Protein AF-A0A1K1PKZ6-F1 (afdb_monomer_lite)

pLDDT: mean 83.23, std 12.57, range [45.44, 96.44]

Sequence (150 aa):
MEQHTIFDKDFDAKISIRRRDLMPGWLKVYVWAGMIIGIFMMVGLMATICYLWSTEGVNGSWVTYLTYVLFMVTVFSFFLKYYLMWVEAKQAILWNIFIGIVWLIITQLVLWLNFMSWVVFLEVLIPIPYWIVLFRIKYKWEHVAVAGKK

Secondary structure (DSSP, 8-state):
-----HHHHHHS-----BGGGGS-HHHHHHHHHHHHHHHHHHHHHHHHHHHHHHHH-S---HHHHHHHHHHHHHHHHHHHHHHHHHTT-TTHHHHHHHHHHHHHHHHHHHHHTT---HHHHHHHHTHHHHHHHHHHHHHIIIIIPBPPP-

Organism: NCBI:txid1004

Radius of gyration: 21.55 Å; chains: 1; bounding box: 40×22×80 Å

Structure (mmCIF, N/CA/C/O backbone):
data_AF-A0A1K1PKZ6-F1
#
_entry.id   AF-A0A1K1PKZ6-F1
#
loop_
_atom_site.group_PDB
_atom_site.id
_atom_site.type_symbol
_atom_site.label_atom_id
_atom_site.label_alt_id
_atom_site.label_comp_id
_atom_site.label_asym_id
_atom_site.label_entity_id
_atom_site.label_seq_id
_atom_site.pdbx_PDB_ins_code
_atom_site.Cartn_x
_atom_site.Cartn_y
_atom_site.Cartn_z
_atom_site.occupancy
_atom_site.B_iso_or_equiv
_atom_site.auth_seq_id
_atom_site.auth_comp_id
_atom_site.auth_asym_id
_atom_site.auth_atom_id
_atom_site.pdbx_PDB_model_num
ATOM 1 N N . MET A 1 1 ? -8.108 2.333 57.212 1.00 45.44 1 MET A N 1
ATOM 2 C CA . MET A 1 1 ? -7.642 1.282 56.286 1.00 45.44 1 MET A CA 1
ATOM 3 C C . MET A 1 1 ? -8.612 1.294 55.124 1.00 45.44 1 MET A C 1
ATOM 5 O O . MET A 1 1 ? -9.768 0.952 55.328 1.00 45.44 1 MET A O 1
ATOM 9 N N . GLU A 1 2 ? -8.197 1.828 53.978 1.00 47.59 2 GLU A N 1
ATOM 10 C CA . GLU A 1 2 ? -9.055 1.924 52.794 1.00 47.59 2 GLU A CA 1
ATOM 11 C C . GLU A 1 2 ? -9.219 0.530 52.182 1.00 47.59 2 GLU A C 1
ATOM 13 O O . GLU A 1 2 ? -8.246 -0.165 51.887 1.00 47.59 2 GLU A O 1
ATOM 18 N N . GLN A 1 3 ? -10.467 0.083 52.087 1.00 52.84 3 GLN A N 1
ATOM 19 C CA . GLN A 1 3 ? -10.829 -1.236 51.595 1.00 52.84 3 GLN A CA 1
ATOM 20 C C . GLN A 1 3 ? -10.831 -1.195 50.064 1.00 52.84 3 GLN A C 1
ATOM 22 O O . GLN A 1 3 ? -11.825 -0.814 49.456 1.00 52.84 3 GLN A O 1
ATOM 27 N N . HIS A 1 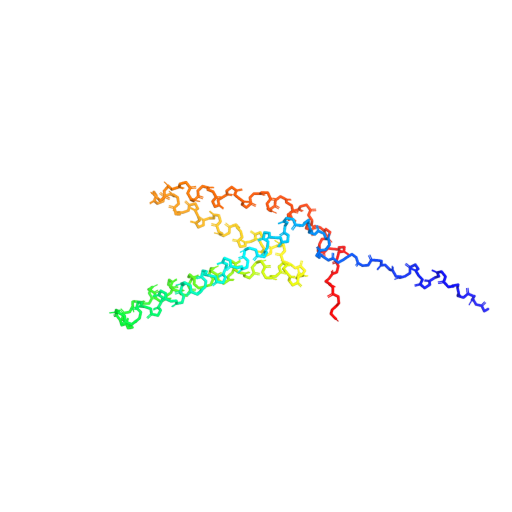4 ? -9.709 -1.565 49.444 1.00 55.00 4 HIS A N 1
ATOM 28 C CA . HIS A 1 4 ? -9.631 -1.749 47.994 1.00 55.00 4 HIS A CA 1
ATOM 29 C C . HIS A 1 4 ? -10.625 -2.831 47.562 1.00 55.00 4 HIS A C 1
ATOM 31 O O . HIS A 1 4 ? -10.482 -4.001 47.938 1.00 55.00 4 HIS A O 1
ATOM 37 N N . THR A 1 5 ? -11.645 -2.452 46.794 1.00 65.25 5 THR A N 1
ATOM 38 C CA . THR A 1 5 ? -12.638 -3.407 46.306 1.00 65.25 5 THR A CA 1
ATOM 39 C C . THR A 1 5 ? -12.122 -4.101 45.048 1.00 65.25 5 THR A C 1
ATOM 41 O O . THR A 1 5 ? -11.400 -3.529 44.239 1.00 65.25 5 THR A O 1
ATOM 44 N N . ILE A 1 6 ? -12.488 -5.371 44.872 1.00 60.16 6 ILE A N 1
ATOM 45 C CA . ILE A 1 6 ? -12.173 -6.181 43.679 1.00 60.16 6 ILE A CA 1
ATOM 46 C C . ILE A 1 6 ? -12.656 -5.523 42.373 1.00 60.16 6 ILE A C 1
ATOM 48 O O . ILE A 1 6 ? -12.068 -5.761 41.325 1.00 60.16 6 ILE A O 1
ATOM 52 N N . PHE A 1 7 ? -13.650 -4.634 42.450 1.00 57.22 7 PHE A N 1
ATOM 53 C CA . PHE A 1 7 ? -14.140 -3.844 41.323 1.00 57.22 7 PHE A CA 1
ATOM 54 C C . PHE A 1 7 ? -13.176 -2.728 40.892 1.00 57.22 7 PHE A C 1
ATOM 56 O O . PHE A 1 7 ? -13.125 -2.412 39.706 1.00 57.22 7 PHE A O 1
ATOM 63 N N . ASP A 1 8 ? -12.354 -2.185 41.797 1.00 54.44 8 ASP A N 1
ATOM 64 C CA . ASP A 1 8 ? -11.388 -1.131 41.450 1.00 54.44 8 ASP A CA 1
ATOM 65 C C . ASP A 1 8 ? -10.278 -1.656 40.522 1.00 54.44 8 ASP A C 1
ATOM 67 O O . ASP A 1 8 ? -9.751 -0.917 39.695 1.00 54.44 8 ASP A O 1
ATOM 71 N N . LYS A 1 9 ? -9.955 -2.957 40.595 1.00 53.38 9 LYS A N 1
ATOM 72 C CA . LYS A 1 9 ? -8.961 -3.596 39.712 1.00 53.38 9 LYS A CA 1
ATOM 73 C C . LYS A 1 9 ? -9.496 -3.904 38.311 1.00 53.38 9 LYS A C 1
ATOM 75 O O . LYS A 1 9 ? -8.718 -3.888 37.360 1.00 53.38 9 LYS A O 1
ATOM 80 N N . ASP A 1 10 ? -10.798 -4.154 38.179 1.00 53.62 10 ASP A N 1
ATOM 81 C CA . ASP A 1 10 ? -11.427 -4.491 36.896 1.00 53.62 10 ASP A CA 1
ATOM 82 C C . ASP A 1 10 ? -11.843 -3.245 36.096 1.00 53.62 10 ASP A C 1
ATOM 84 O O . ASP A 1 10 ? -11.888 -3.291 34.867 1.00 53.62 10 ASP A O 1
ATOM 88 N N . PHE A 1 11 ? -12.074 -2.104 36.755 1.00 53.91 11 PHE A N 1
ATOM 89 C CA . PHE A 1 11 ? -12.327 -0.828 36.069 1.00 53.91 11 PHE A CA 1
ATOM 90 C C . PHE A 1 11 ? -11.071 -0.229 35.413 1.00 53.91 11 PHE A C 1
ATOM 92 O O . PHE A 1 11 ? -11.177 0.435 34.377 1.00 53.91 11 PHE A O 1
ATOM 99 N N . ASP A 1 12 ? -9.882 -0.510 35.955 1.00 48.84 12 ASP A N 1
ATOM 100 C CA . ASP A 1 12 ? -8.596 -0.103 35.368 1.00 48.84 12 ASP A CA 1
ATOM 101 C C . ASP A 1 12 ? -8.138 -1.003 34.211 1.00 48.84 12 ASP A C 1
ATOM 103 O O . ASP A 1 12 ? -7.233 -0.644 33.446 1.00 48.84 12 ASP A O 1
ATOM 107 N N . ALA A 1 13 ? -8.812 -2.135 33.989 1.00 52.25 13 ALA A N 1
ATOM 108 C CA . ALA A 1 13 ? -8.693 -2.900 32.759 1.00 52.25 13 ALA A CA 1
ATOM 109 C C . ALA A 1 13 ? -9.456 -2.178 31.636 1.00 52.25 13 ALA A C 1
ATOM 111 O O . ALA A 1 13 ? -10.448 -2.677 31.105 1.00 52.25 13 ALA A O 1
ATOM 112 N N . LYS A 1 14 ? -8.988 -0.981 31.246 1.00 57.00 14 LYS A N 1
ATOM 113 C CA . LYS A 1 14 ? -9.388 -0.331 29.991 1.00 57.00 14 LYS A CA 1
ATOM 114 C C . LYS A 1 14 ? -9.280 -1.384 28.896 1.00 57.00 14 LYS A C 1
ATOM 116 O O . LYS A 1 14 ? -8.168 -1.735 28.504 1.00 57.00 14 LYS A O 1
ATOM 121 N N . ILE A 1 15 ? -10.425 -1.890 28.432 1.00 61.22 15 ILE A N 1
ATOM 122 C CA . ILE A 1 15 ? -10.527 -2.850 27.335 1.00 61.22 15 ILE A CA 1
ATOM 123 C C . ILE A 1 15 ? -9.823 -2.204 26.149 1.00 61.22 15 ILE A C 1
ATOM 125 O O . ILE A 1 15 ? -10.355 -1.319 25.475 1.00 61.22 15 ILE A O 1
ATOM 129 N N . SER A 1 16 ? -8.560 -2.566 25.961 1.00 69.88 16 SER A N 1
ATOM 130 C CA . SER A 1 16 ? -7.706 -1.915 24.993 1.00 69.88 16 SER A CA 1
ATOM 131 C C . SER A 1 16 ? -8.079 -2.493 23.639 1.00 69.88 16 SER A C 1
ATOM 133 O O . SER A 1 16 ? -7.695 -3.616 23.313 1.00 69.88 16 SER A O 1
ATOM 135 N N . ILE A 1 17 ? -8.891 -1.761 22.876 1.00 82.12 17 ILE A N 1
ATOM 136 C CA . ILE A 1 17 ? -9.350 -2.207 21.561 1.00 82.12 17 ILE A CA 1
ATOM 137 C C . ILE A 1 17 ? -8.119 -2.432 20.680 1.00 82.12 17 ILE A C 1
ATOM 139 O O . ILE A 1 17 ? -7.295 -1.528 20.501 1.00 82.12 17 ILE A O 1
ATOM 143 N N . ARG A 1 18 ? -7.980 -3.636 20.124 1.00 87.56 18 ARG A N 1
ATOM 144 C CA . ARG A 1 18 ? -6.889 -3.954 19.206 1.00 87.56 18 ARG A CA 1
ATOM 145 C C . ARG A 1 18 ? -7.140 -3.288 17.856 1.00 87.56 18 ARG A C 1
ATOM 147 O O . ARG A 1 18 ? -8.237 -3.356 17.304 1.00 87.56 18 ARG A O 1
ATOM 154 N N . ARG A 1 19 ? -6.102 -2.702 17.262 1.00 89.75 19 ARG A N 1
ATOM 155 C CA . ARG A 1 19 ? -6.176 -2.038 15.945 1.00 89.75 19 ARG A CA 1
ATOM 156 C C . ARG A 1 19 ? -6.768 -2.924 14.848 1.00 89.75 19 ARG A C 1
ATOM 158 O O . ARG A 1 19 ? -7.611 -2.474 14.077 1.00 89.75 19 ARG A O 1
ATOM 165 N N . ARG A 1 20 ? -6.392 -4.203 14.807 1.00 87.06 20 ARG A N 1
ATOM 166 C CA . ARG A 1 20 ? -6.912 -5.170 13.826 1.00 87.06 20 ARG A CA 1
ATOM 167 C C . ARG A 1 20 ? -8.411 -5.449 13.962 1.00 87.06 20 ARG A C 1
ATOM 169 O O . ARG A 1 20 ? -9.023 -5.847 12.970 1.00 87.06 20 ARG A O 1
ATOM 176 N N . ASP A 1 21 ? -9.010 -5.200 15.120 1.00 89.25 21 ASP A N 1
ATOM 177 C CA . ASP A 1 21 ? -10.450 -5.388 15.332 1.00 89.25 21 ASP A CA 1
ATOM 178 C C . ASP A 1 21 ? -11.268 -4.216 14.780 1.00 89.25 21 ASP A C 1
ATOM 180 O O . ASP A 1 21 ? -12.439 -4.380 14.452 1.00 89.25 21 ASP A O 1
ATOM 184 N N 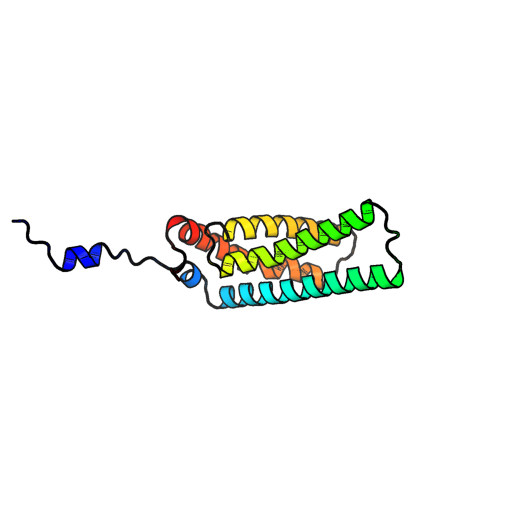. LEU A 1 22 ? -10.633 -3.058 14.559 1.00 89.25 22 LEU A N 1
ATOM 185 C CA . LEU A 1 22 ? -11.244 -1.937 13.839 1.00 89.25 22 LEU A CA 1
ATOM 186 C C . LEU A 1 22 ? -11.411 -2.219 12.338 1.00 89.25 22 LEU A C 1
ATOM 188 O O . LEU A 1 22 ? -12.196 -1.546 11.672 1.00 89.25 22 LEU A O 1
ATOM 192 N N . MET A 1 23 ? -10.656 -3.174 11.785 1.00 90.69 23 MET A N 1
ATOM 193 C CA . MET A 1 23 ? -10.709 -3.493 10.361 1.00 90.69 23 MET A CA 1
ATOM 194 C C . MET A 1 23 ? -11.846 -4.482 10.066 1.00 90.69 23 MET A C 1
ATOM 196 O O . MET A 1 23 ? -11.827 -5.595 10.603 1.00 90.69 23 MET A O 1
ATOM 200 N N . PRO A 1 24 ? -12.794 -4.154 9.167 1.00 92.06 24 PRO A N 1
ATOM 201 C CA . PRO A 1 24 ? -13.796 -5.118 8.730 1.00 92.06 24 PRO A CA 1
ATOM 202 C C . PRO A 1 24 ? -13.141 -6.288 7.979 1.00 92.06 24 PRO A C 1
ATOM 204 O O . PRO A 1 24 ? -12.045 -6.159 7.431 1.00 92.06 24 PRO A O 1
ATOM 207 N N . GLY A 1 25 ? -13.812 -7.444 7.938 1.00 92.38 25 GLY A N 1
ATOM 208 C CA . GLY A 1 25 ? -13.251 -8.678 7.368 1.00 92.38 25 GLY A CA 1
ATOM 209 C C . GLY A 1 25 ? -12.729 -8.514 5.936 1.00 92.38 25 GLY A C 1
ATOM 210 O O . GLY A 1 25 ? -11.602 -8.904 5.643 1.00 92.38 25 GLY A O 1
ATOM 211 N N . TRP A 1 26 ? -13.487 -7.838 5.072 1.00 91.25 26 TRP A N 1
ATOM 212 C CA . TRP A 1 26 ? -13.068 -7.566 3.693 1.00 91.25 26 TRP A CA 1
ATOM 213 C C . TRP A 1 26 ? -11.810 -6.682 3.612 1.00 91.25 26 TRP A C 1
ATOM 215 O O . TRP A 1 26 ? -10.995 -6.868 2.714 1.00 91.25 26 TRP A O 1
ATOM 225 N N . LEU A 1 27 ? -11.601 -5.766 4.569 1.00 91.75 27 LEU A N 1
ATOM 226 C CA . LEU A 1 27 ? -10.410 -4.912 4.614 1.00 91.75 27 LEU A CA 1
ATOM 227 C C . LEU A 1 27 ? -9.165 -5.734 4.951 1.00 91.75 27 LEU A C 1
ATOM 229 O O . LEU A 1 27 ? -8.096 -5.498 4.395 1.00 91.75 27 LEU A O 1
ATOM 233 N N . LYS A 1 28 ? -9.312 -6.740 5.822 1.00 93.50 28 LYS A N 1
ATOM 234 C CA . LYS A 1 28 ? -8.237 -7.694 6.131 1.00 93.50 28 LYS A CA 1
ATOM 235 C C . LYS A 1 28 ? -7.856 -8.498 4.888 1.00 93.50 28 LYS A C 1
ATOM 237 O O . LYS A 1 28 ? -6.668 -8.630 4.606 1.00 93.50 28 LYS A O 1
ATOM 242 N N . VAL A 1 29 ? -8.849 -8.967 4.125 1.00 94.44 29 VAL A N 1
ATOM 243 C CA . VAL A 1 29 ? -8.625 -9.661 2.844 1.00 94.44 29 VAL A CA 1
ATOM 244 C C . VAL A 1 29 ? -7.926 -8.740 1.845 1.00 94.44 29 VAL A C 1
ATOM 246 O O . VAL A 1 29 ? -6.941 -9.149 1.241 1.00 94.44 29 VAL A O 1
ATOM 249 N N . TYR A 1 30 ? -8.364 -7.485 1.727 1.00 92.75 30 TYR A N 1
ATOM 250 C CA . TYR A 1 30 ? -7.743 -6.501 0.838 1.00 92.75 30 TYR A CA 1
ATOM 251 C C . TYR A 1 30 ? -6.273 -6.239 1.193 1.00 92.75 30 TYR A C 1
ATOM 253 O O . TYR A 1 30 ? -5.413 -6.237 0.317 1.00 92.75 30 TYR A O 1
ATOM 261 N N . VAL A 1 31 ? -5.962 -6.063 2.483 1.00 93.69 31 VAL A N 1
ATOM 262 C CA . VAL A 1 31 ? -4.580 -5.885 2.958 1.00 93.69 31 VAL A CA 1
ATOM 263 C C . VAL A 1 31 ? -3.736 -7.123 2.654 1.00 93.69 31 VAL A C 1
ATOM 265 O O . VAL A 1 31 ? -2.599 -6.993 2.209 1.00 93.69 31 VAL A O 1
ATOM 268 N N . TRP A 1 32 ? -4.288 -8.321 2.852 1.00 95.69 32 TRP A N 1
ATOM 269 C CA . TRP A 1 32 ? -3.581 -9.571 2.578 1.00 95.69 32 TRP A CA 1
ATOM 270 C C . TRP A 1 32 ? -3.309 -9.774 1.082 1.00 95.69 32 TRP A C 1
ATOM 272 O O . TRP A 1 32 ? -2.172 -10.045 0.698 1.00 95.69 32 TRP A O 1
ATOM 282 N N . ALA A 1 33 ? -4.310 -9.536 0.232 1.00 94.00 33 ALA A N 1
ATOM 283 C CA . ALA A 1 33 ? -4.156 -9.551 -1.220 1.00 94.00 33 ALA A CA 1
ATOM 284 C C . ALA A 1 33 ? -3.122 -8.515 -1.690 1.00 94.00 33 ALA A C 1
ATOM 286 O O . ALA A 1 33 ? -2.255 -8.833 -2.501 1.00 94.00 33 ALA A O 1
ATOM 287 N N . GLY A 1 34 ? -3.151 -7.303 -1.126 1.00 92.44 34 GLY A N 1
ATOM 288 C CA . GLY A 1 34 ? -2.172 -6.255 -1.416 1.00 92.44 34 GLY A CA 1
ATOM 289 C C . GLY A 1 34 ? -0.734 -6.657 -1.073 1.00 92.44 34 GLY A C 1
ATOM 290 O O . GLY A 1 34 ? 0.175 -6.386 -1.855 1.00 92.44 34 GLY A O 1
ATOM 291 N N . MET A 1 35 ? -0.518 -7.357 0.049 1.00 95.25 35 MET A N 1
ATOM 292 C CA . MET A 1 35 ? 0.802 -7.910 0.387 1.00 95.25 35 MET A CA 1
ATOM 293 C C . MET A 1 35 ? 1.258 -8.960 -0.632 1.00 95.25 35 MET A C 1
ATOM 295 O O . MET A 1 35 ? 2.404 -8.915 -1.067 1.00 95.25 35 MET A O 1
ATOM 299 N N . ILE A 1 36 ? 0.372 -9.871 -1.042 1.00 96.44 36 ILE A N 1
ATOM 300 C CA . ILE A 1 36 ? 0.691 -10.915 -2.028 1.00 96.44 36 ILE A CA 1
ATOM 301 C C . ILE A 1 36 ? 1.061 -10.302 -3.376 1.00 96.44 36 ILE A C 1
ATOM 303 O O . ILE A 1 36 ? 2.101 -10.639 -3.937 1.00 96.44 36 ILE A O 1
ATOM 307 N N . ILE A 1 37 ? 0.249 -9.365 -3.869 1.00 92.62 37 ILE A N 1
ATOM 308 C CA . ILE A 1 37 ? 0.529 -8.637 -5.112 1.00 92.62 37 ILE A CA 1
ATOM 309 C C . ILE A 1 37 ? 1.870 -7.906 -5.000 1.00 92.62 37 ILE A C 1
ATOM 311 O O . ILE A 1 37 ? 2.685 -7.993 -5.914 1.00 92.62 37 ILE A O 1
ATOM 315 N N . GLY A 1 38 ? 2.140 -7.252 -3.865 1.00 92.62 38 GLY A N 1
ATOM 316 C CA . GLY A 1 38 ? 3.420 -6.592 -3.612 1.00 92.62 38 GLY A CA 1
ATOM 317 C C . GLY A 1 38 ? 4.613 -7.547 -3.709 1.00 92.62 38 GLY A C 1
ATOM 318 O O . GLY A 1 38 ? 5.601 -7.214 -4.355 1.00 92.62 38 GLY A O 1
ATOM 319 N N . ILE A 1 39 ? 4.504 -8.755 -3.147 1.00 95.44 39 ILE A N 1
ATOM 320 C CA . ILE A 1 39 ? 5.552 -9.783 -3.256 1.00 95.44 39 ILE A CA 1
ATOM 321 C C . ILE A 1 39 ? 5.754 -10.202 -4.716 1.00 95.44 39 ILE A C 1
ATOM 323 O O . ILE A 1 39 ? 6.891 -10.239 -5.182 1.00 95.44 39 ILE A O 1
ATOM 327 N N . PHE A 1 40 ? 4.678 -10.469 -5.462 1.00 95.69 40 PHE A N 1
ATOM 328 C CA . PHE A 1 40 ? 4.788 -10.818 -6.883 1.00 95.69 40 PHE A CA 1
ATOM 329 C C . PHE A 1 40 ? 5.424 -9.698 -7.710 1.00 95.69 40 PHE A C 1
ATOM 331 O O . PHE A 1 40 ? 6.271 -9.980 -8.554 1.00 95.69 40 PHE A O 1
ATOM 338 N N . MET A 1 41 ? 5.079 -8.436 -7.440 1.00 91.62 41 MET A N 1
ATOM 339 C CA . MET A 1 41 ? 5.703 -7.284 -8.095 1.00 91.62 41 MET A CA 1
ATOM 340 C C . MET A 1 41 ? 7.200 -7.192 -7.786 1.00 91.62 41 MET A C 1
ATOM 342 O O . MET A 1 41 ? 7.989 -6.934 -8.691 1.00 91.62 41 MET A O 1
ATOM 346 N N . MET A 1 42 ? 7.610 -7.435 -6.538 1.00 93.44 42 MET A N 1
ATOM 347 C CA . MET A 1 42 ? 9.027 -7.440 -6.149 1.00 93.44 42 MET A CA 1
ATOM 348 C C . MET A 1 42 ? 9.805 -8.541 -6.858 1.00 93.44 42 MET A C 1
ATOM 350 O O . MET A 1 42 ? 10.853 -8.275 -7.442 1.00 93.44 42 MET A O 1
ATOM 354 N N . VAL A 1 43 ? 9.278 -9.768 -6.832 1.00 95.19 43 VAL A N 1
ATOM 355 C CA . VAL A 1 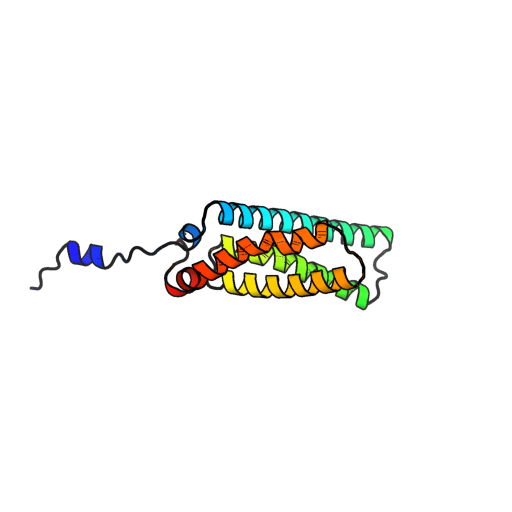43 ? 9.902 -10.919 -7.492 1.00 95.19 43 VAL A CA 1
ATOM 356 C C . VAL A 1 43 ? 9.975 -10.689 -9.000 1.00 95.19 43 VAL A C 1
ATOM 358 O O . VAL A 1 43 ? 11.027 -10.906 -9.595 1.00 95.19 43 VAL A O 1
ATOM 361 N N . GLY A 1 44 ? 8.897 -10.194 -9.613 1.00 93.31 44 GLY A N 1
ATOM 362 C CA . GLY A 1 44 ? 8.860 -9.867 -11.038 1.00 93.31 44 GLY A CA 1
ATOM 363 C C . GLY A 1 44 ? 9.867 -8.781 -11.420 1.00 93.31 44 GLY A C 1
ATOM 364 O O . GLY A 1 44 ? 10.584 -8.931 -12.409 1.00 93.31 44 GLY A O 1
ATOM 365 N N . LEU A 1 45 ? 9.986 -7.723 -10.613 1.00 90.50 45 LEU A N 1
ATOM 366 C CA . LEU A 1 45 ? 10.964 -6.659 -10.836 1.00 90.50 45 LEU A CA 1
ATOM 367 C C . LEU A 1 45 ? 12.402 -7.174 -10.693 1.00 90.50 45 LEU A C 1
ATOM 369 O O . LEU A 1 45 ? 13.231 -6.894 -11.555 1.00 90.50 45 LEU A O 1
ATOM 373 N N . MET A 1 46 ? 12.694 -7.971 -9.660 1.00 91.81 46 MET A N 1
ATOM 374 C CA . MET A 1 46 ? 14.007 -8.606 -9.494 1.00 91.81 46 MET A CA 1
ATOM 375 C C . MET A 1 46 ? 14.345 -9.518 -10.672 1.00 91.81 46 MET A C 1
ATOM 377 O O . MET A 1 46 ? 15.433 -9.406 -11.226 1.00 91.81 46 MET A O 1
ATOM 381 N N . ALA A 1 47 ? 13.411 -10.375 -11.088 1.00 92.69 47 ALA A N 1
ATOM 382 C CA . ALA A 1 47 ? 13.600 -11.257 -12.235 1.00 92.69 47 ALA A CA 1
ATOM 383 C C . A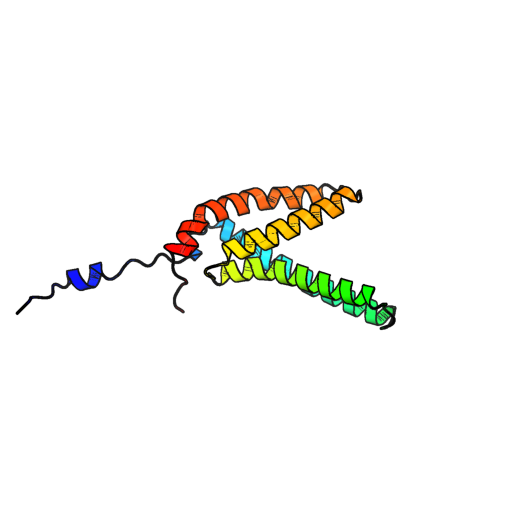LA A 1 47 ? 13.872 -10.460 -13.519 1.00 92.69 47 ALA A C 1
ATOM 385 O O . ALA A 1 47 ? 14.772 -10.816 -14.275 1.00 92.69 47 ALA A O 1
ATOM 386 N N . THR A 1 48 ? 13.154 -9.353 -13.726 1.00 89.19 48 THR A N 1
ATOM 387 C CA . THR A 1 48 ? 13.353 -8.460 -14.877 1.00 89.19 48 THR A CA 1
ATOM 388 C C . THR A 1 48 ? 14.737 -7.817 -14.849 1.00 89.19 48 THR A C 1
ATOM 390 O O . THR A 1 48 ? 15.440 -7.849 -15.854 1.00 89.19 48 THR A O 1
ATOM 393 N N . ILE A 1 49 ? 15.171 -7.286 -13.701 1.00 88.31 49 ILE A N 1
ATOM 394 C CA . ILE A 1 49 ? 16.507 -6.690 -13.549 1.00 88.31 49 ILE A CA 1
ATOM 395 C C . ILE A 1 49 ? 17.598 -7.742 -13.792 1.00 88.31 49 ILE A C 1
ATOM 397 O O . ILE A 1 49 ? 18.530 -7.488 -14.550 1.00 88.31 49 ILE A O 1
ATOM 401 N N . CYS A 1 50 ? 17.475 -8.935 -13.199 1.00 89.38 50 CYS A N 1
ATOM 402 C CA . CYS A 1 50 ? 18.429 -10.026 -13.400 1.00 89.38 50 CYS A CA 1
ATOM 403 C C . CYS A 1 50 ? 18.488 -10.481 -14.863 1.00 89.38 50 CYS A C 1
ATOM 405 O O . CYS A 1 50 ? 19.579 -10.717 -15.379 1.00 89.38 50 CYS A O 1
ATOM 407 N N . TYR A 1 51 ? 17.335 -10.587 -15.526 1.00 88.94 51 TYR A N 1
ATOM 408 C CA . TYR A 1 51 ? 17.254 -10.927 -16.942 1.00 88.94 51 TYR A CA 1
ATOM 409 C C . TYR A 1 51 ? 17.978 -9.883 -17.794 1.00 88.94 51 TYR A C 1
ATOM 411 O O . TYR A 1 51 ? 18.898 -10.242 -18.522 1.00 88.94 51 TYR A O 1
ATOM 419 N N . LEU A 1 52 ? 17.642 -8.600 -17.624 1.00 85.50 52 LEU A N 1
ATOM 420 C CA . LEU A 1 52 ? 18.266 -7.496 -18.358 1.00 85.50 52 LEU A CA 1
ATOM 421 C C . LEU A 1 52 ? 19.783 -7.453 -18.144 1.00 85.50 52 LEU A C 1
ATOM 423 O O . LEU A 1 52 ? 20.538 -7.337 -19.104 1.00 85.50 52 LEU A O 1
ATOM 427 N N . TRP A 1 53 ? 20.254 -7.626 -16.906 1.00 85.44 53 TRP A N 1
ATOM 428 C CA . TRP A 1 53 ? 21.690 -7.707 -16.622 1.00 85.44 53 TRP A CA 1
ATOM 429 C C . TRP A 1 53 ? 22.364 -8.913 -17.279 1.00 85.44 53 TRP A C 1
ATOM 431 O O . TRP A 1 53 ? 23.513 -8.805 -17.703 1.00 85.44 53 TRP A O 1
ATOM 441 N N . SER A 1 54 ? 21.670 -10.050 -17.375 1.00 86.69 54 SER A N 1
ATOM 442 C CA . SER A 1 54 ? 22.200 -11.253 -18.017 1.00 86.69 54 SER A CA 1
ATOM 443 C C . SER A 1 54 ? 22.234 -11.150 -19.543 1.00 86.69 54 SER A C 1
ATOM 445 O O . SER A 1 54 ? 23.098 -11.779 -20.152 1.00 86.69 54 SER A O 1
ATOM 447 N N . THR A 1 55 ? 21.298 -10.428 -20.165 1.00 84.31 55 THR A N 1
ATOM 448 C CA . THR A 1 55 ? 21.178 -10.346 -21.631 1.00 84.31 55 THR A CA 1
ATOM 449 C C . THR A 1 55 ? 21.884 -9.139 -22.231 1.00 84.31 55 THR A C 1
ATOM 451 O O . THR A 1 55 ? 22.452 -9.247 -23.314 1.00 84.31 55 THR A O 1
ATOM 454 N N . GLU A 1 56 ? 21.858 -7.996 -21.548 1.00 79.31 56 GLU A N 1
ATOM 455 C CA . GLU A 1 56 ? 22.397 -6.723 -22.049 1.00 79.31 56 GLU A CA 1
ATOM 456 C C . GLU A 1 56 ? 23.734 -6.346 -21.386 1.00 79.31 56 GLU A C 1
ATOM 458 O O . GLU A 1 56 ? 24.429 -5.435 -21.840 1.00 79.31 56 GLU A O 1
ATOM 463 N N . GLY A 1 57 ? 24.131 -7.068 -20.331 1.00 71.38 57 GLY A N 1
ATOM 464 C CA . GLY A 1 57 ? 25.301 -6.746 -19.517 1.00 71.38 57 GLY A CA 1
ATOM 465 C C . GLY A 1 57 ? 25.091 -5.515 -18.624 1.00 71.38 57 GLY A C 1
ATOM 466 O O . GLY A 1 57 ? 24.066 -4.838 -18.657 1.00 71.38 57 GLY A O 1
ATOM 467 N N . VAL A 1 58 ? 26.090 -5.194 -17.797 1.00 71.44 58 VAL A N 1
ATOM 468 C CA . VAL A 1 58 ? 26.051 -4.062 -16.844 1.00 71.44 58 VAL A CA 1
ATOM 469 C C . VAL A 1 58 ? 26.533 -2.765 -17.524 1.00 71.44 58 VAL A C 1
ATOM 471 O O . VAL A 1 58 ? 27.375 -2.043 -17.000 1.00 71.44 58 VAL A O 1
ATOM 474 N N . ASN A 1 59 ? 26.016 -2.467 -18.721 1.00 70.44 59 ASN A N 1
ATOM 475 C CA . ASN A 1 59 ? 26.367 -1.270 -19.506 1.00 70.44 59 ASN A CA 1
ATOM 476 C C . ASN A 1 59 ? 25.228 -0.235 -19.540 1.00 70.44 59 ASN A C 1
ATOM 478 O O . ASN A 1 59 ? 24.991 0.434 -20.544 1.00 70.44 59 ASN A O 1
ATOM 482 N N . GLY A 1 60 ? 24.507 -0.092 -18.427 1.00 73.00 60 GLY A N 1
ATOM 483 C CA . GLY A 1 60 ? 23.498 0.952 -18.260 1.00 73.00 60 GLY A CA 1
ATOM 484 C C . GLY A 1 60 ? 24.115 2.331 -18.010 1.00 73.00 60 GLY A C 1
ATOM 485 O O . GLY A 1 60 ? 25.174 2.465 -17.396 1.00 73.00 60 GLY A O 1
ATOM 486 N N . SER A 1 61 ? 23.421 3.387 -18.434 1.00 85.12 61 SER A N 1
ATOM 487 C CA . SER A 1 61 ? 23.732 4.747 -17.982 1.00 85.12 61 SER A CA 1
ATOM 488 C C . SER A 1 61 ? 23.389 4.915 -16.494 1.00 85.12 61 SER A C 1
ATOM 490 O O . SER A 1 61 ? 22.536 4.200 -15.964 1.00 85.12 61 SER A O 1
ATOM 492 N N . TRP A 1 62 ? 23.971 5.917 -15.822 1.00 84.00 62 TRP A N 1
ATOM 493 C CA . TRP A 1 62 ? 23.562 6.311 -14.461 1.00 84.00 62 TRP A CA 1
ATOM 494 C C . TRP A 1 62 ? 22.037 6.472 -14.332 1.00 84.00 62 TRP A C 1
ATOM 496 O O . TRP A 1 62 ? 21.444 6.029 -13.351 1.00 84.00 62 TRP A O 1
ATOM 506 N N . VAL A 1 63 ? 21.399 7.051 -15.355 1.00 87.06 63 VAL A N 1
ATOM 507 C CA . VAL A 1 63 ? 19.944 7.248 -15.404 1.00 87.06 63 VAL A CA 1
ATOM 508 C C . VAL A 1 63 ? 19.207 5.910 -15.345 1.00 87.06 63 VAL A C 1
ATOM 510 O O . VAL A 1 63 ? 18.238 5.785 -14.608 1.00 87.06 63 VAL A O 1
ATOM 513 N N . THR A 1 64 ? 19.704 4.890 -16.046 1.00 84.56 64 THR A N 1
ATOM 514 C CA . THR A 1 64 ? 19.100 3.548 -16.070 1.00 84.56 64 THR A CA 1
ATOM 515 C C . THR A 1 64 ? 19.124 2.907 -14.681 1.00 84.56 64 THR A C 1
ATOM 517 O O . THR A 1 64 ? 18.104 2.414 -14.198 1.00 84.56 64 THR A O 1
ATOM 520 N N . TYR A 1 65 ? 20.267 2.971 -13.990 1.00 84.38 65 TYR A N 1
ATOM 521 C CA . TYR A 1 65 ? 20.382 2.447 -12.627 1.00 84.38 65 TYR A CA 1
ATOM 522 C C . TYR A 1 65 ? 19.504 3.214 -11.637 1.00 84.38 65 TYR A C 1
ATOM 524 O O . TYR A 1 65 ? 18.840 2.597 -10.802 1.00 84.38 65 TYR A O 1
ATOM 532 N N . LEU A 1 66 ? 19.452 4.543 -11.759 1.00 87.44 66 LEU A N 1
ATOM 533 C CA . LEU A 1 66 ? 18.573 5.377 -10.945 1.00 87.44 66 LEU A CA 1
ATOM 534 C C . LEU A 1 66 ? 17.103 4.979 -11.140 1.00 87.44 66 LEU A C 1
ATOM 536 O O . LEU A 1 66 ? 16.372 4.843 -10.161 1.00 87.44 66 LEU A O 1
ATOM 540 N N . THR A 1 67 ? 16.683 4.720 -12.379 1.00 86.06 67 THR A N 1
ATOM 541 C CA . THR A 1 67 ? 15.334 4.240 -12.691 1.00 86.06 67 THR A CA 1
ATOM 542 C C . THR A 1 67 ? 15.030 2.902 -12.012 1.00 86.06 67 THR A C 1
ATOM 544 O O . THR A 1 67 ? 13.979 2.781 -11.384 1.00 86.06 67 THR A O 1
ATOM 547 N N . TYR A 1 68 ? 15.940 1.921 -12.045 1.00 86.50 68 TYR A N 1
ATOM 548 C CA . TYR A 1 68 ? 15.736 0.641 -11.347 1.00 86.50 68 TYR A CA 1
ATOM 549 C C . TYR A 1 68 ? 15.607 0.802 -9.832 1.00 86.50 68 TYR A C 1
ATOM 551 O O . TYR A 1 68 ? 14.723 0.195 -9.222 1.00 86.50 68 TYR A O 1
ATOM 559 N N . VAL A 1 69 ? 16.447 1.642 -9.222 1.00 89.06 69 VAL A N 1
ATOM 560 C CA . VAL A 1 69 ? 16.370 1.934 -7.784 1.00 89.06 69 VAL A CA 1
ATOM 561 C C . VAL A 1 69 ? 15.036 2.594 -7.441 1.00 89.06 69 VAL A C 1
ATOM 563 O O . VAL A 1 69 ? 14.386 2.185 -6.479 1.00 89.06 69 VAL A O 1
ATOM 566 N N . LEU A 1 70 ? 14.591 3.567 -8.239 1.00 89.12 70 LEU A N 1
ATOM 567 C CA . LEU A 1 70 ? 13.301 4.224 -8.036 1.00 89.12 70 LEU A CA 1
ATOM 568 C C . LEU A 1 70 ? 12.145 3.224 -8.132 1.00 89.12 70 LEU A C 1
ATOM 570 O O . LEU A 1 70 ? 11.322 3.176 -7.219 1.00 89.12 70 LEU A O 1
ATOM 574 N N . PHE A 1 71 ? 12.119 2.366 -9.156 1.00 87.50 71 PHE A N 1
ATOM 575 C CA . PHE A 1 71 ? 11.098 1.320 -9.271 1.00 87.50 71 PHE A CA 1
ATOM 576 C C . PHE A 1 71 ? 11.113 0.357 -8.080 1.00 87.50 71 PHE A C 1
ATOM 578 O O . PHE A 1 71 ? 10.051 0.046 -7.537 1.00 87.50 71 PHE A O 1
ATOM 585 N N . MET A 1 72 ? 12.294 -0.062 -7.620 1.00 90.12 72 MET A N 1
ATOM 586 C CA . MET A 1 72 ? 12.435 -0.905 -6.430 1.00 90.12 72 MET A CA 1
ATOM 587 C C . MET A 1 72 ? 11.862 -0.229 -5.183 1.00 90.12 72 MET A C 1
ATOM 589 O O . MET A 1 72 ? 11.079 -0.843 -4.457 1.00 90.12 72 MET A O 1
ATOM 593 N N . VAL A 1 73 ? 12.194 1.042 -4.948 1.00 91.88 73 VAL A N 1
ATOM 594 C CA . VAL A 1 73 ? 11.673 1.819 -3.812 1.00 91.88 73 VAL A CA 1
ATOM 595 C C . VAL A 1 73 ? 10.155 1.963 -3.897 1.00 91.88 73 VAL A C 1
ATOM 597 O O . VAL A 1 73 ? 9.468 1.814 -2.883 1.00 91.88 73 VAL A O 1
ATOM 600 N N . THR A 1 74 ? 9.609 2.211 -5.085 1.00 89.19 74 THR A N 1
ATOM 601 C CA . THR A 1 74 ? 8.164 2.344 -5.293 1.00 89.19 74 THR A CA 1
ATOM 602 C C . THR A 1 74 ? 7.429 1.032 -5.018 1.00 89.19 74 THR A C 1
ATOM 604 O O . THR A 1 74 ? 6.473 1.019 -4.238 1.00 89.19 74 THR A O 1
ATOM 607 N N . VAL A 1 75 ? 7.897 -0.082 -5.586 1.00 90.50 75 VAL A N 1
ATOM 608 C CA . VAL A 1 75 ? 7.305 -1.412 -5.370 1.00 90.50 75 VAL A CA 1
ATOM 609 C C . VAL A 1 75 ? 7.439 -1.839 -3.904 1.00 90.50 75 VAL A C 1
ATOM 611 O O . VAL A 1 75 ? 6.475 -2.317 -3.300 1.00 90.50 75 VAL A O 1
ATOM 614 N N . PHE A 1 76 ? 8.593 -1.588 -3.283 1.00 93.06 76 PHE A N 1
ATOM 615 C CA . PHE A 1 76 ? 8.793 -1.829 -1.854 1.00 93.06 76 PHE A CA 1
ATOM 616 C C . PHE A 1 76 ? 7.831 -1.012 -0.995 1.00 93.06 76 PHE A C 1
ATOM 618 O O . PHE A 1 76 ? 7.200 -1.549 -0.085 1.00 93.06 76 PHE A O 1
ATOM 625 N N . SER A 1 77 ? 7.644 0.267 -1.313 1.00 92.06 77 SER A N 1
ATOM 626 C CA . SER A 1 77 ? 6.706 1.138 -0.602 1.00 92.06 77 SER A CA 1
ATOM 627 C C . SER A 1 77 ? 5.253 0.676 -0.751 1.00 92.06 77 SER A C 1
ATOM 629 O O . SER A 1 77 ? 4.473 0.770 0.206 1.00 92.06 77 SER A O 1
ATOM 631 N N . PHE A 1 78 ? 4.892 0.127 -1.917 1.00 90.94 78 PHE A N 1
ATOM 632 C CA . PHE A 1 78 ? 3.587 -0.488 -2.152 1.00 90.94 78 PHE A CA 1
ATOM 633 C C . PHE A 1 78 ? 3.358 -1.703 -1.250 1.00 90.94 78 PHE A C 1
ATOM 635 O O . PHE A 1 78 ? 2.307 -1.785 -0.619 1.00 90.94 78 PHE A O 1
ATOM 642 N N . PHE A 1 79 ? 4.324 -2.615 -1.130 1.00 94.06 79 PHE A N 1
ATOM 643 C CA . PHE A 1 79 ? 4.230 -3.731 -0.183 1.00 94.06 79 PHE A CA 1
ATOM 644 C C . PHE A 1 79 ? 4.163 -3.228 1.268 1.00 94.06 79 PHE A C 1
ATOM 646 O O . PHE A 1 79 ? 3.288 -3.627 2.048 1.00 94.06 79 PHE A O 1
ATOM 653 N N . LEU A 1 80 ? 5.054 -2.296 1.618 1.00 94.69 80 LEU A N 1
ATOM 654 C CA . LEU A 1 80 ? 5.227 -1.801 2.978 1.00 94.69 80 LEU A CA 1
ATOM 655 C C . LEU A 1 80 ? 3.942 -1.185 3.537 1.00 94.69 80 LEU A C 1
ATOM 657 O O . LEU A 1 80 ? 3.641 -1.372 4.715 1.00 94.69 80 LEU A O 1
ATOM 661 N N . LYS A 1 81 ? 3.139 -0.501 2.712 1.00 92.81 81 LYS A N 1
ATOM 662 C CA . LYS A 1 81 ? 1.883 0.097 3.188 1.00 92.81 81 LYS A CA 1
ATOM 663 C C . LYS A 1 81 ? 0.893 -0.944 3.711 1.00 92.81 81 LYS A C 1
ATOM 665 O O . LYS A 1 81 ? 0.255 -0.718 4.740 1.00 92.81 81 LYS A O 1
ATOM 670 N N . TYR A 1 82 ? 0.797 -2.099 3.058 1.00 94.56 82 TYR A N 1
ATOM 671 C CA . TYR A 1 82 ? -0.061 -3.193 3.508 1.00 94.56 82 TYR A CA 1
ATOM 672 C C . TYR A 1 82 ? 0.556 -3.937 4.689 1.00 94.56 82 TYR A C 1
ATOM 674 O O . TYR A 1 82 ? -0.142 -4.252 5.654 1.00 94.56 82 TYR A O 1
ATOM 682 N N . TYR A 1 83 ? 1.872 -4.137 4.665 1.00 94.88 83 TYR A N 1
ATOM 683 C CA . TYR A 1 83 ? 2.588 -4.769 5.766 1.00 94.88 83 TYR A CA 1
ATOM 684 C C . TYR A 1 83 ? 2.470 -3.977 7.080 1.00 94.88 83 TYR A C 1
ATOM 686 O O . TYR A 1 83 ? 2.150 -4.546 8.123 1.00 94.88 83 TYR A O 1
ATOM 694 N N . LEU A 1 84 ? 2.641 -2.653 7.045 1.00 93.56 84 LEU A N 1
ATOM 695 C CA . LEU A 1 84 ? 2.500 -1.795 8.228 1.00 93.56 84 LEU A CA 1
ATOM 696 C C . LEU A 1 84 ? 1.076 -1.814 8.796 1.00 93.56 84 LEU A C 1
ATOM 698 O O . LEU A 1 84 ? 0.903 -1.791 10.016 1.00 93.56 84 LEU A O 1
ATOM 702 N N . MET A 1 85 ? 0.061 -1.900 7.931 1.00 92.75 85 MET A N 1
ATOM 703 C CA . MET A 1 85 ? -1.326 -2.115 8.357 1.00 92.75 85 MET A CA 1
ATOM 704 C C . MET A 1 85 ? -1.488 -3.474 9.042 1.00 92.75 85 MET A C 1
ATOM 706 O O . MET A 1 85 ? -2.133 -3.571 10.086 1.00 92.75 85 MET A O 1
ATOM 710 N N . TRP A 1 86 ? -0.869 -4.520 8.492 1.00 93.44 86 TRP A N 1
ATOM 711 C CA . TRP A 1 86 ? -0.925 -5.866 9.052 1.00 93.44 86 TRP A CA 1
ATOM 712 C C . TRP A 1 86 ? -0.260 -5.968 10.430 1.00 93.44 86 TRP A C 1
ATOM 714 O O . TRP A 1 86 ? -0.820 -6.602 11.326 1.00 93.44 86 TRP A O 1
ATOM 724 N N . VAL A 1 87 ? 0.888 -5.315 10.623 1.00 92.94 87 VAL A N 1
ATOM 725 C CA . VAL A 1 87 ? 1.631 -5.266 11.900 1.00 92.94 87 VAL A CA 1
ATOM 726 C C . VAL A 1 87 ? 1.031 -4.251 12.887 1.00 92.94 87 VAL A C 1
ATOM 728 O O . VAL A 1 87 ? 1.533 -4.078 13.992 1.00 92.94 87 VAL A O 1
ATOM 731 N N . GLU A 1 88 ? -0.088 -3.613 12.536 1.00 92.06 88 GLU A N 1
ATOM 732 C CA . GLU A 1 88 ? -0.810 -2.687 13.415 1.00 92.06 88 GLU A CA 1
ATOM 733 C C . GLU A 1 88 ? 0.027 -1.453 13.806 1.00 92.06 88 GLU A C 1
ATOM 735 O O . GLU A 1 88 ? -0.111 -0.910 14.908 1.00 92.06 88 GLU A O 1
ATOM 740 N N . ALA A 1 89 ? 0.903 -0.983 12.908 1.00 91.81 89 ALA A N 1
ATOM 741 C CA . ALA A 1 89 ? 1.745 0.179 13.172 1.00 91.81 89 ALA A CA 1
ATOM 742 C C . ALA A 1 89 ? 0.892 1.442 13.390 1.00 91.81 89 ALA A C 1
ATOM 744 O O . ALA A 1 89 ? -0.106 1.676 12.703 1.00 91.81 89 ALA A O 1
ATOM 745 N N . LYS A 1 90 ? 1.294 2.291 14.347 1.00 89.75 90 LYS A N 1
ATOM 746 C CA . LYS A 1 90 ? 0.509 3.473 14.753 1.00 89.75 90 LYS A CA 1
ATOM 747 C C . LYS A 1 90 ? 0.213 4.402 13.571 1.00 89.75 90 LYS A C 1
ATOM 749 O O . LYS A 1 90 ? -0.919 4.830 13.410 1.00 89.75 90 LYS A O 1
ATOM 754 N N . GLN A 1 91 ? 1.212 4.655 12.727 1.00 90.06 91 GLN A N 1
ATOM 755 C CA . GLN A 1 91 ? 1.110 5.542 11.561 1.00 90.06 91 GLN A CA 1
ATOM 756 C C . GLN A 1 91 ? 0.838 4.791 10.244 1.00 90.06 91 GLN A C 1
ATOM 758 O O . GLN A 1 91 ? 1.029 5.351 9.166 1.00 90.06 91 GLN A O 1
ATOM 763 N N . ALA A 1 92 ? 0.376 3.534 10.301 1.00 92.25 92 ALA A N 1
ATOM 764 C CA . ALA A 1 92 ? 0.135 2.722 9.106 1.00 92.25 92 ALA A CA 1
ATOM 765 C C . ALA A 1 92 ? -0.862 3.370 8.133 1.00 92.25 92 ALA A C 1
ATOM 767 O O . ALA A 1 92 ? -0.648 3.333 6.924 1.00 92.25 92 ALA A O 1
ATOM 768 N N . ILE A 1 93 ? -1.923 3.993 8.657 1.00 91.75 93 ILE A N 1
ATOM 769 C CA . ILE A 1 93 ? -2.968 4.630 7.844 1.00 91.75 93 ILE A CA 1
ATOM 770 C C . ILE A 1 93 ? -2.427 5.874 7.133 1.00 91.75 93 ILE A C 1
ATOM 772 O O . ILE A 1 93 ? -2.643 6.025 5.934 1.00 91.75 93 ILE A O 1
ATOM 776 N N . LEU A 1 94 ? -1.673 6.727 7.835 1.00 91.44 94 LEU A N 1
ATOM 777 C CA . LEU A 1 94 ? -1.014 7.894 7.234 1.00 91.44 94 LEU A CA 1
ATOM 778 C C . LEU A 1 94 ? -0.035 7.489 6.132 1.00 91.44 94 LEU A C 1
ATOM 780 O O . LEU A 1 94 ? -0.069 8.062 5.045 1.00 91.44 94 LEU A O 1
ATOM 784 N N . TRP A 1 95 ? 0.787 6.469 6.385 1.00 91.00 95 TRP A N 1
ATOM 785 C CA . TRP A 1 95 ? 1.696 5.933 5.376 1.00 91.00 95 TRP A CA 1
ATOM 786 C C . TRP A 1 95 ? 0.940 5.395 4.154 1.00 91.00 95 TRP A C 1
ATOM 788 O O . TRP A 1 95 ? 1.338 5.639 3.016 1.00 91.00 95 TRP A O 1
ATOM 798 N N . ASN A 1 96 ? -0.189 4.714 4.373 1.00 92.81 96 ASN A N 1
ATOM 799 C CA . ASN A 1 96 ? -1.039 4.223 3.291 1.00 92.81 96 ASN A CA 1
ATOM 800 C C . ASN A 1 96 ? -1.583 5.348 2.413 1.00 92.81 96 ASN A C 1
ATOM 802 O O . ASN A 1 96 ? -1.545 5.232 1.191 1.00 92.81 96 ASN A O 1
ATOM 806 N N . ILE A 1 97 ? -2.053 6.430 3.035 1.00 89.88 97 ILE A N 1
ATOM 807 C CA . ILE A 1 97 ? -2.558 7.610 2.328 1.00 89.88 97 ILE A CA 1
ATOM 808 C C . ILE A 1 97 ? -1.429 8.261 1.525 1.00 89.88 97 ILE A C 1
ATOM 810 O O . ILE A 1 97 ? -1.610 8.536 0.344 1.00 89.88 97 ILE A O 1
ATOM 814 N N . PHE A 1 98 ? -0.253 8.455 2.131 1.00 91.25 98 PHE A N 1
ATOM 815 C CA . PHE A 1 98 ? 0.893 9.068 1.458 1.00 91.25 98 PHE A CA 1
ATOM 816 C C . PHE A 1 98 ? 1.326 8.271 0.221 1.00 91.25 98 PHE A C 1
ATOM 818 O O . PHE A 1 98 ? 1.332 8.806 -0.887 1.00 91.25 98 PHE A O 1
ATOM 825 N N . ILE A 1 99 ? 1.608 6.973 0.385 1.00 91.12 99 ILE A N 1
ATOM 826 C CA . ILE A 1 99 ? 1.982 6.102 -0.739 1.00 91.12 99 ILE A CA 1
ATOM 827 C C . ILE A 1 99 ? 0.853 6.012 -1.758 1.00 91.12 99 ILE A C 1
ATOM 829 O O . ILE A 1 99 ? 1.097 5.978 -2.958 1.00 91.12 99 ILE A O 1
ATOM 833 N N . GLY A 1 100 ? -0.389 5.998 -1.291 1.00 88.00 100 GLY A N 1
ATOM 834 C CA . GLY A 1 100 ? -1.554 6.011 -2.146 1.00 88.00 100 GLY A CA 1
ATOM 835 C C . GLY A 1 100 ? -1.633 7.239 -3.058 1.00 88.00 100 GLY A C 1
ATOM 836 O O . GLY A 1 100 ? -1.928 7.087 -4.240 1.00 88.00 100 GLY A O 1
ATOM 837 N N . ILE A 1 101 ? -1.349 8.436 -2.536 1.00 87.81 101 ILE A N 1
ATOM 838 C CA . ILE A 1 101 ? -1.356 9.686 -3.314 1.00 87.81 101 ILE A CA 1
ATOM 839 C C . ILE A 1 101 ? -0.236 9.661 -4.349 1.00 87.81 101 ILE A C 1
ATOM 841 O O . ILE A 1 101 ? -0.478 9.952 -5.518 1.00 87.81 101 ILE A O 1
ATOM 845 N N . VAL A 1 102 ? 0.970 9.259 -3.937 1.00 87.81 102 VAL A N 1
ATOM 846 C CA . VAL A 1 102 ? 2.106 9.084 -4.855 1.00 87.81 102 VAL A CA 1
ATOM 847 C C . VAL A 1 102 ? 1.732 8.124 -5.987 1.00 87.81 102 VAL A C 1
ATOM 849 O O . VAL A 1 102 ? 2.029 8.393 -7.148 1.00 87.81 102 VAL A O 1
ATOM 852 N N . TRP A 1 103 ? 1.018 7.043 -5.666 1.00 84.06 103 TRP A N 1
ATOM 853 C CA . TRP A 1 103 ? 0.585 6.064 -6.656 1.00 84.06 103 TRP A CA 1
ATOM 854 C C . TRP A 1 103 ? -0.456 6.613 -7.623 1.00 84.06 103 TRP A C 1
ATOM 856 O O . TRP A 1 103 ? -0.285 6.465 -8.826 1.00 84.06 103 TRP A O 1
ATOM 866 N N . LEU A 1 104 ? -1.453 7.350 -7.129 1.00 84.19 104 LEU A N 1
ATOM 867 C CA . LEU A 1 104 ? -2.423 8.032 -7.988 1.00 84.19 104 LEU A CA 1
ATOM 868 C C . LEU A 1 104 ? -1.754 9.008 -8.964 1.00 84.19 104 LEU A C 1
ATOM 870 O O . LEU A 1 104 ? -2.140 9.048 -10.129 1.00 84.19 104 LEU A O 1
ATOM 874 N N . ILE A 1 105 ? -0.747 9.766 -8.519 1.00 85.25 105 ILE A N 1
ATOM 875 C CA . ILE A 1 105 ? -0.004 10.692 -9.389 1.00 85.25 105 ILE A CA 1
ATOM 876 C C . ILE A 1 105 ? 0.714 9.922 -10.502 1.00 85.25 105 ILE A C 1
ATOM 878 O O . ILE A 1 105 ? 0.612 10.299 -11.669 1.00 85.25 105 ILE A O 1
ATOM 882 N N . ILE A 1 106 ? 1.398 8.826 -10.165 1.00 80.75 106 ILE A N 1
ATOM 883 C CA . ILE A 1 106 ? 2.107 8.001 -11.152 1.00 80.75 106 ILE A CA 1
ATOM 884 C C . ILE A 1 106 ? 1.119 7.384 -12.148 1.00 80.75 106 ILE A C 1
ATOM 886 O O . ILE A 1 106 ? 1.334 7.478 -13.355 1.00 80.75 106 ILE A O 1
ATOM 890 N N . THR A 1 107 ? 0.003 6.828 -11.674 1.00 78.38 107 THR A N 1
ATOM 891 C CA . THR A 1 107 ? -1.039 6.265 -12.540 1.00 78.38 107 THR A CA 1
ATOM 892 C C . THR A 1 107 ? -1.631 7.322 -1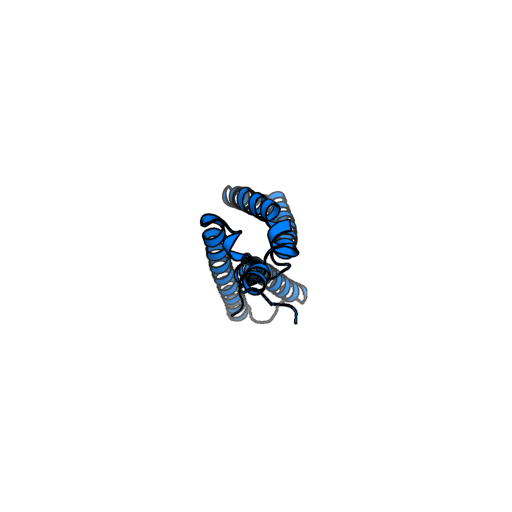3.479 1.00 78.38 107 THR A C 1
ATOM 894 O O . THR A 1 107 ? -1.828 7.048 -14.660 1.00 78.38 107 THR A O 1
ATOM 897 N N . GLN A 1 108 ? -1.865 8.549 -12.999 1.00 79.00 108 GLN A N 1
ATOM 898 C CA . GLN A 1 108 ? -2.343 9.651 -13.841 1.00 79.00 108 GLN A CA 1
ATOM 899 C C . GLN A 1 108 ? -1.319 10.069 -14.900 1.00 79.00 108 GLN A C 1
ATOM 901 O O . GLN A 1 108 ? -1.701 10.299 -16.045 1.00 79.00 108 GLN A O 1
ATOM 906 N N . LEU A 1 109 ? -0.027 10.113 -14.561 1.00 80.81 109 LEU A N 1
ATOM 907 C CA . LEU A 1 109 ? 1.030 10.367 -15.545 1.00 80.81 109 LEU A CA 1
ATOM 908 C C . LEU A 1 109 ? 1.044 9.291 -16.640 1.00 80.81 109 LEU A C 1
ATOM 910 O O . LEU A 1 109 ? 1.133 9.621 -17.819 1.00 80.81 109 LEU A O 1
ATOM 914 N N . VAL A 1 110 ? 0.891 8.016 -16.272 1.00 75.12 110 VAL A N 1
ATOM 915 C CA . VAL A 1 110 ? 0.816 6.903 -17.234 1.00 75.12 110 VAL A CA 1
ATOM 916 C C . VAL A 1 110 ? -0.426 7.010 -18.128 1.00 75.12 110 VAL A C 1
ATOM 918 O O . VAL A 1 110 ? -0.323 6.813 -19.340 1.00 75.12 110 VAL A O 1
ATOM 921 N N . LEU A 1 111 ? -1.584 7.376 -17.565 1.00 74.88 111 LEU A N 1
ATOM 922 C CA . LEU A 1 111 ? -2.813 7.621 -18.331 1.00 74.88 111 LEU A CA 1
ATOM 923 C C . LEU A 1 111 ? -2.646 8.758 -19.345 1.00 74.88 111 LEU A C 1
ATOM 925 O O . LEU A 1 111 ? -3.045 8.609 -20.500 1.00 74.88 111 LEU A O 1
ATOM 929 N N . TRP A 1 112 ? -2.028 9.869 -18.932 1.00 74.62 112 TRP A N 1
ATOM 930 C CA . TRP A 1 112 ? -1.743 11.018 -19.799 1.00 74.62 112 TRP A CA 1
ATOM 931 C C . TRP A 1 112 ? -0.820 10.671 -20.972 1.00 74.62 112 TRP A C 1
ATOM 933 O O . TRP A 1 112 ? -0.945 11.256 -22.045 1.00 74.62 112 TRP A O 1
ATOM 943 N N . LEU A 1 113 ? 0.065 9.686 -20.806 1.00 79.88 113 LEU A N 1
ATOM 944 C CA . LEU A 1 113 ? 0.946 9.177 -21.862 1.00 79.88 113 LEU A CA 1
ATOM 945 C C . LEU A 1 113 ? 0.244 8.196 -22.830 1.00 79.88 113 LEU A C 1
ATOM 947 O O . LEU A 1 113 ? 0.914 7.449 -23.537 1.00 79.88 113 LEU A O 1
ATOM 951 N N . ASN A 1 114 ? -1.094 8.217 -22.900 1.00 65.12 114 ASN A N 1
ATOM 952 C CA . ASN A 1 114 ? -1.937 7.405 -23.791 1.00 65.12 114 ASN A CA 1
ATOM 953 C C . ASN A 1 114 ? -1.878 5.881 -23.571 1.00 65.12 114 ASN A C 1
ATOM 955 O O . ASN A 1 114 ? -2.292 5.111 -24.436 1.00 65.12 114 ASN A O 1
ATOM 959 N N . PHE A 1 115 ? -1.499 5.418 -22.379 1.00 64.56 115 PHE A N 1
ATOM 960 C CA . PHE A 1 115 ? -1.719 4.023 -21.967 1.00 64.56 115 PHE A CA 1
ATOM 961 C C . PHE A 1 115 ? -3.129 3.822 -21.386 1.00 64.56 115 PHE A C 1
ATOM 963 O O . PHE A 1 115 ? -3.313 3.177 -20.350 1.00 64.56 115 PHE A O 1
ATOM 970 N N . MET A 1 116 ? -4.145 4.410 -22.026 1.00 61.16 116 MET A N 1
ATOM 971 C CA . MET A 1 116 ? -5.523 4.356 -21.545 1.00 61.16 116 MET A CA 1
ATOM 972 C C . MET A 1 116 ? -6.095 2.956 -21.787 1.00 61.16 116 MET A C 1
ATOM 974 O O . MET A 1 116 ? -6.645 2.645 -22.839 1.00 61.16 116 MET A O 1
ATOM 978 N N . SER A 1 117 ? -5.933 2.091 -20.791 1.00 70.62 117 SER A N 1
ATOM 979 C CA . SER A 1 117 ? -6.532 0.762 -20.762 1.00 70.62 117 SER A CA 1
ATOM 980 C C . SER A 1 117 ? -7.562 0.680 -19.641 1.00 70.62 117 SER A C 1
ATOM 982 O O . SER A 1 117 ? -7.428 1.315 -18.593 1.00 70.62 117 SER A O 1
ATOM 984 N N . TRP A 1 118 ? -8.588 -0.149 -19.842 1.00 71.81 118 TRP A N 1
ATOM 985 C CA . TRP A 1 118 ? -9.568 -0.486 -18.804 1.00 71.81 118 TRP A CA 1
ATOM 986 C C . TRP A 1 118 ? -8.914 -0.954 -17.498 1.00 71.81 118 TRP A C 1
ATOM 988 O O . TRP A 1 118 ? -9.443 -0.703 -16.418 1.00 71.81 118 TRP A O 1
ATOM 998 N N . VAL A 1 119 ? -7.741 -1.581 -17.599 1.00 72.56 119 VAL A N 1
ATOM 999 C CA . VAL A 1 119 ? -6.941 -2.031 -16.458 1.00 72.56 119 VAL A CA 1
ATOM 1000 C C . VAL A 1 119 ? -6.546 -0.849 -15.574 1.00 72.56 119 VAL A C 1
ATOM 1002 O O . VAL A 1 119 ? -6.796 -0.879 -14.372 1.00 72.56 119 VAL A O 1
ATOM 1005 N N . VAL A 1 120 ? -6.034 0.233 -16.165 1.00 71.56 120 VAL A N 1
ATOM 1006 C CA . VAL A 1 120 ? -5.588 1.414 -15.411 1.00 71.56 120 VAL A CA 1
ATOM 1007 C C . VAL A 1 120 ? -6.766 2.143 -14.746 1.00 71.56 120 VAL A C 1
ATOM 1009 O O . VAL A 1 120 ? -6.639 2.664 -13.640 1.00 71.56 120 VAL A O 1
ATOM 1012 N N . PHE A 1 121 ? -7.951 2.135 -15.364 1.00 74.62 121 PHE A N 1
ATOM 1013 C CA . PHE A 1 121 ? -9.156 2.699 -14.744 1.00 74.62 121 PHE A CA 1
ATOM 1014 C C . PHE A 1 121 ? -9.609 1.898 -13.511 1.00 74.62 121 PHE A C 1
ATOM 1016 O O . PHE A 1 121 ? -9.940 2.475 -12.470 1.00 74.62 121 PHE A O 1
ATOM 1023 N N . LEU A 1 122 ? -9.580 0.565 -13.599 1.00 78.38 122 LEU A N 1
ATOM 1024 C CA . LEU A 1 122 ? -9.901 -0.313 -12.471 1.00 78.38 122 LEU A CA 1
ATOM 1025 C C . LEU A 1 122 ? -8.905 -0.146 -11.315 1.00 78.38 122 LEU A C 1
ATOM 1027 O O . LEU A 1 122 ? -9.323 -0.153 -10.155 1.00 78.38 122 LEU A O 1
ATOM 1031 N N . GLU A 1 123 ? -7.624 0.083 -11.612 1.00 75.75 123 GLU A N 1
ATOM 1032 C CA . GLU A 1 123 ? -6.600 0.364 -10.597 1.00 75.75 123 GLU A CA 1
ATOM 1033 C C . GLU A 1 123 ? -6.889 1.624 -9.771 1.00 75.75 123 GLU A C 1
ATOM 1035 O O . GLU A 1 123 ? -6.514 1.678 -8.600 1.00 75.75 123 GLU A O 1
ATOM 1040 N N . VAL A 1 124 ? -7.586 2.617 -10.333 1.00 77.31 124 VAL A N 1
ATOM 1041 C CA . VAL A 1 124 ? -7.979 3.838 -9.610 1.00 77.31 124 VAL A CA 1
ATOM 1042 C C . VAL A 1 124 ? -9.275 3.646 -8.823 1.00 77.31 124 VAL A C 1
ATOM 1044 O O . VAL A 1 124 ? -9.393 4.160 -7.710 1.00 77.31 124 VAL A O 1
ATOM 1047 N N . LEU A 1 125 ? -10.249 2.906 -9.363 1.00 82.38 125 LEU A N 1
ATOM 1048 C CA . LEU A 1 125 ? -11.557 2.739 -8.720 1.00 82.38 125 LEU A CA 1
ATOM 1049 C C . LEU A 1 125 ? -11.545 1.754 -7.548 1.00 82.38 125 LEU A C 1
ATOM 1051 O O . LEU A 1 125 ? -12.154 2.024 -6.509 1.00 82.38 125 LEU A O 1
ATOM 1055 N N . ILE A 1 126 ? -10.860 0.618 -7.695 1.00 84.50 126 ILE A N 1
ATOM 1056 C CA . ILE A 1 126 ? -10.832 -0.455 -6.686 1.00 84.50 126 ILE A CA 1
ATOM 1057 C C . ILE A 1 126 ? -10.324 0.035 -5.311 1.00 84.50 126 ILE A C 1
ATOM 1059 O O . ILE A 1 126 ? -10.889 -0.371 -4.292 1.00 84.50 126 ILE A O 1
ATOM 1063 N N . PRO A 1 127 ? -9.318 0.927 -5.216 1.00 86.06 127 PRO A N 1
ATOM 1064 C CA . PRO A 1 127 ? -8.865 1.469 -3.939 1.00 86.06 127 PRO A CA 1
ATOM 1065 C C . PRO A 1 127 ? -9.833 2.454 -3.270 1.00 86.06 127 PRO A C 1
ATOM 1067 O O . PRO A 1 127 ? -9.665 2.727 -2.083 1.00 86.06 127 PRO A O 1
ATOM 1070 N N . ILE A 1 128 ? -10.837 3.006 -3.957 1.00 87.50 128 ILE A N 1
ATOM 1071 C CA . ILE A 1 128 ? -11.683 4.066 -3.376 1.00 87.50 128 ILE A CA 1
ATOM 1072 C C . ILE A 1 128 ? -12.427 3.582 -2.114 1.00 87.50 128 ILE A C 1
ATOM 1074 O O . ILE A 1 128 ? -12.276 4.217 -1.063 1.00 87.50 128 ILE A O 1
ATOM 1078 N N . PRO A 1 129 ? -13.161 2.447 -2.130 1.00 89.56 129 PRO A N 1
ATOM 1079 C CA . PRO A 1 129 ? -13.814 1.929 -0.926 1.00 89.56 129 PRO A CA 1
ATOM 1080 C C . PRO A 1 129 ? -12.819 1.629 0.200 1.00 89.56 129 PRO A C 1
ATOM 1082 O O . PRO A 1 129 ? -13.111 1.873 1.373 1.00 89.56 129 PRO A O 1
ATOM 1085 N N . TYR A 1 130 ? -11.627 1.143 -0.163 1.00 90.50 130 TYR A N 1
ATOM 1086 C CA . TYR A 1 130 ? -10.530 0.876 0.765 1.00 90.50 130 TYR A CA 1
ATOM 1087 C C . TYR A 1 130 ? -10.134 2.143 1.538 1.00 90.50 130 TYR A C 1
ATOM 1089 O O . TYR A 1 130 ? -10.116 2.134 2.772 1.00 90.50 130 TYR A O 1
ATOM 1097 N N . TRP A 1 131 ? -9.909 3.260 0.844 1.00 90.19 131 TRP A N 1
ATOM 1098 C CA . TRP A 1 131 ? -9.492 4.511 1.483 1.00 90.19 131 TRP A CA 1
ATOM 1099 C C . TRP A 1 131 ? -10.601 5.116 2.334 1.00 90.19 131 TRP A C 1
ATOM 1101 O O . TRP A 1 131 ? -10.327 5.571 3.443 1.00 90.19 131 TRP A O 1
ATOM 1111 N N . ILE A 1 132 ? -11.852 5.076 1.864 1.00 92.12 132 ILE A N 1
ATOM 1112 C CA . ILE A 1 132 ? -13.004 5.585 2.624 1.00 92.12 132 ILE A CA 1
ATOM 1113 C C . ILE A 1 132 ? -13.061 4.927 4.006 1.00 92.12 132 ILE A C 1
ATOM 1115 O O . ILE A 1 132 ? -13.239 5.607 5.021 1.00 92.12 132 ILE A O 1
ATOM 1119 N N . VAL A 1 133 ? -12.880 3.608 4.072 1.00 92.56 133 VAL A N 1
ATOM 1120 C CA . VAL A 1 133 ? -12.907 2.893 5.351 1.00 92.56 133 VAL A CA 1
ATOM 1121 C C . VAL A 1 133 ? -11.668 3.170 6.192 1.00 92.56 133 VAL A C 1
ATOM 1123 O O . VAL A 1 133 ? -11.820 3.373 7.398 1.00 92.56 133 VAL A O 1
ATOM 1126 N N . LEU A 1 134 ? -10.480 3.278 5.590 1.00 91.38 134 LEU A N 1
ATOM 1127 C CA . LEU A 1 134 ? -9.279 3.703 6.316 1.00 91.38 134 LEU A CA 1
ATOM 1128 C C . LEU A 1 134 ? -9.456 5.068 6.990 1.00 91.38 134 LEU A C 1
ATOM 1130 O O . LEU A 1 134 ? -9.128 5.214 8.168 1.00 91.38 134 LEU A O 1
ATOM 1134 N N . PHE A 1 135 ? -10.025 6.048 6.287 1.00 92.62 135 PHE A N 1
ATOM 1135 C CA . PHE A 1 135 ? -10.301 7.367 6.859 1.00 92.62 135 PHE A CA 1
ATOM 1136 C C . PHE A 1 135 ? -11.289 7.296 8.021 1.00 92.62 135 PHE A C 1
ATOM 1138 O O . PHE A 1 135 ? -11.064 7.929 9.053 1.00 92.62 135 PHE A O 1
ATOM 1145 N N . ARG A 1 136 ? -12.342 6.477 7.902 1.00 92.69 136 ARG A N 1
ATOM 1146 C CA . ARG A 1 136 ? -13.327 6.283 8.980 1.00 92.69 136 ARG A CA 1
ATOM 1147 C C . ARG A 1 136 ? -12.707 5.700 10.250 1.00 92.69 136 ARG A C 1
ATOM 1149 O O . ARG A 1 136 ? -13.128 6.064 11.347 1.00 92.69 136 ARG A O 1
ATOM 1156 N N . ILE A 1 137 ? -11.722 4.809 10.124 1.00 92.50 137 ILE A N 1
ATOM 1157 C CA . ILE A 1 137 ? -11.082 4.167 11.283 1.00 92.50 137 ILE A CA 1
ATOM 1158 C C . ILE A 1 137 ? -9.829 4.900 11.778 1.00 92.50 137 ILE A C 1
ATOM 1160 O O . ILE A 1 137 ? -9.380 4.606 12.885 1.00 92.50 137 ILE A O 1
ATOM 1164 N N . LYS A 1 138 ? -9.292 5.871 11.022 1.00 92.56 138 LYS A N 1
ATOM 1165 C CA . LYS A 1 138 ? -8.027 6.574 11.314 1.00 92.56 138 LYS A CA 1
ATOM 1166 C C . LYS A 1 138 ? -7.927 7.081 12.747 1.00 92.56 138 LYS A C 1
ATOM 1168 O O . LYS A 1 138 ? -6.980 6.750 13.455 1.00 92.56 138 LYS A O 1
ATOM 1173 N N . TYR A 1 139 ? -8.918 7.854 13.187 1.00 90.38 139 TYR A N 1
ATOM 1174 C CA . TYR A 1 139 ? -8.898 8.450 14.522 1.00 90.38 139 TYR A CA 1
ATOM 1175 C C . TYR A 1 139 ? -8.862 7.376 15.618 1.00 90.38 139 TYR A C 1
ATOM 1177 O O . TYR A 1 139 ? -8.027 7.418 16.522 1.00 90.38 139 TYR A O 1
ATOM 1185 N N . LYS A 1 140 ? -9.724 6.358 15.495 1.00 89.50 140 LYS A N 1
ATOM 1186 C CA . LYS A 1 140 ? -9.769 5.238 16.442 1.00 89.50 140 LYS A CA 1
ATOM 1187 C C . LYS A 1 140 ? -8.461 4.446 16.429 1.00 89.50 140 LYS A C 1
ATOM 1189 O O . LYS A 1 140 ? -7.984 4.058 17.486 1.00 89.50 140 LYS A O 1
ATOM 1194 N N . TRP A 1 141 ? -7.854 4.249 15.264 1.00 91.69 141 TRP A N 1
ATOM 1195 C CA . TRP A 1 141 ? -6.596 3.521 15.105 1.00 91.69 141 TRP A CA 1
ATOM 1196 C C . TRP A 1 141 ? -5.400 4.213 15.775 1.00 91.69 141 TRP A C 1
ATOM 1198 O O . TRP A 1 141 ? -4.581 3.554 16.420 1.00 91.69 141 TRP A O 1
ATOM 1208 N N . GLU A 1 142 ? -5.294 5.533 15.609 1.00 89.31 142 GLU A N 1
ATOM 1209 C CA . GLU A 1 142 ? -4.137 6.325 16.050 1.00 89.31 142 GLU A CA 1
ATOM 1210 C C . GLU A 1 142 ? -4.198 6.719 17.530 1.00 89.31 142 GLU A C 1
ATOM 1212 O O . GLU A 1 142 ? -3.148 6.803 18.178 1.00 89.31 142 GLU A O 1
ATOM 1217 N N . HIS A 1 143 ? -5.406 6.953 18.057 1.00 87.31 143 HIS A N 1
ATOM 1218 C CA . HIS A 1 143 ? -5.605 7.553 19.381 1.00 87.31 143 HIS A CA 1
ATOM 1219 C C . HIS A 1 143 ? -6.274 6.636 20.406 1.00 87.31 143 HIS A C 1
ATOM 1221 O O . HIS A 1 143 ? -6.049 6.816 21.599 1.00 87.31 143 HIS A O 1
ATOM 1227 N N . VAL A 1 144 ? -7.090 5.672 19.969 1.00 85.31 144 VAL A N 1
ATOM 1228 C CA . VAL A 1 144 ? -7.902 4.840 20.877 1.00 85.31 144 VAL A CA 1
ATOM 1229 C C . VAL A 1 144 ? -7.381 3.406 20.939 1.00 85.31 144 VAL A C 1
ATOM 1231 O O . VAL A 1 144 ? -7.317 2.815 22.013 1.00 85.31 144 VAL A O 1
ATOM 1234 N N . ALA A 1 145 ? -6.996 2.845 19.796 1.00 85.56 145 ALA A N 1
ATOM 1235 C CA . ALA A 1 145 ? -6.600 1.455 19.680 1.00 85.56 145 ALA A CA 1
ATOM 1236 C C . ALA A 1 145 ? -5.098 1.238 19.895 1.00 85.56 145 ALA A C 1
ATOM 1238 O O . ALA A 1 145 ? -4.237 2.029 19.482 1.00 85.56 145 ALA A O 1
ATOM 1239 N N . VAL A 1 146 ? -4.783 0.094 20.493 1.00 83.75 146 VAL A N 1
ATOM 1240 C CA . VAL A 1 146 ? -3.414 -0.364 20.737 1.00 83.75 146 VAL A CA 1
ATOM 1241 C C . VAL A 1 146 ? -3.035 -1.459 19.743 1.00 83.75 146 VAL A C 1
ATOM 1243 O O . VAL A 1 146 ? -3.896 -2.151 19.195 1.00 83.75 146 VAL A O 1
ATOM 1246 N N . ALA A 1 147 ? -1.735 -1.610 19.488 1.00 80.38 147 ALA A N 1
ATOM 1247 C CA . ALA A 1 147 ? -1.249 -2.821 18.834 1.00 80.38 147 ALA A CA 1
ATOM 1248 C C . ALA A 1 147 ? -1.465 -4.000 19.788 1.00 80.38 147 ALA A C 1
ATOM 1250 O O . ALA A 1 147 ? -1.276 -3.845 20.999 1.00 80.38 147 ALA A O 1
ATOM 1251 N N . GLY A 1 148 ? -1.846 -5.162 19.261 1.00 75.12 148 GLY A N 1
ATOM 1252 C CA . GLY A 1 148 ? -1.874 -6.380 20.068 1.00 75.12 148 GLY A CA 1
ATOM 1253 C C . GLY A 1 148 ? -0.497 -6.617 20.697 1.00 75.12 148 GLY A C 1
ATOM 1254 O O . GLY A 1 148 ? 0.491 -6.719 19.968 1.00 75.12 148 GLY A O 1
ATOM 1255 N N . LYS A 1 149 ? -0.422 -6.676 22.036 1.00 59.56 149 LYS A N 1
ATOM 1256 C 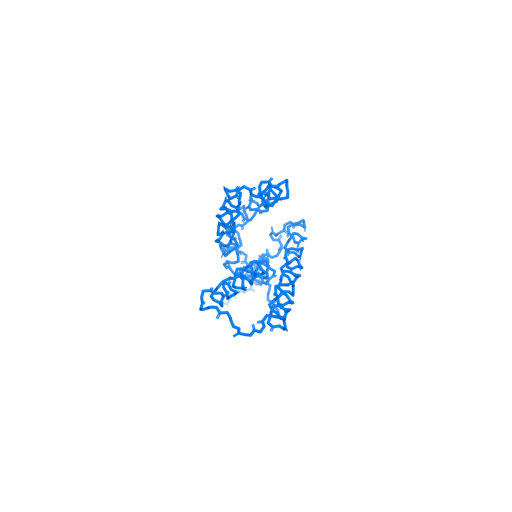CA . LYS A 1 149 ? 0.771 -7.190 22.723 1.00 59.56 149 LYS A CA 1
ATOM 1257 C C . LYS A 1 149 ? 1.005 -8.613 22.201 1.00 59.56 149 LYS A C 1
ATOM 1259 O O . LYS A 1 149 ? 0.080 -9.424 22.241 1.00 59.56 149 LYS A O 1
ATOM 1264 N N . LYS A 1 150 ? 2.187 -8.863 21.636 1.00 49.84 150 LYS A N 1
ATOM 1265 C CA . LYS A 1 150 ? 2.690 -10.228 21.465 1.00 49.84 150 LYS A CA 1
ATOM 1266 C C . LYS A 1 150 ? 3.141 -10.748 22.818 1.00 49.84 150 LYS A C 1
ATOM 1268 O O . LYS A 1 150 ? 3.693 -9.920 23.579 1.00 49.84 150 LYS A O 1
#

Foldseek 3Di:
DDDDDPVVVVVVPPVFAALVVLADPVLLVVLVVQLVVLVVQLVVLVVVVVVCCVPVNPPDDPVVVVVSVVSNVLSVLSNVLSVCSVQLPLCSLVSVVVSVVVVVVVLVVCVVVVPDDPVSVCVVPVCPVSNVSSVVCNCCSNPRHDHDDD